Protein AF-A0A1E4TXZ5-F1 (afdb_monomer_lite)

Organism: NCBI:txid669874

Secondary structure (DSSP, 8-state):
-HHHHHHHHHHHHHHHHHHHHHHHHHHHHT---S--HHHHHHHHHHHHHHHHHHHHHHHHHHHHHHHHHHHHHHH-------TTS---TTHHHHHHHHHHHHHHHHHHHHHHHHHHH-S--------------

Structure (mmCIF, N/CA/C/O backbone):
data_AF-A0A1E4TXZ5-F1
#
_entry.id   AF-A0A1E4TXZ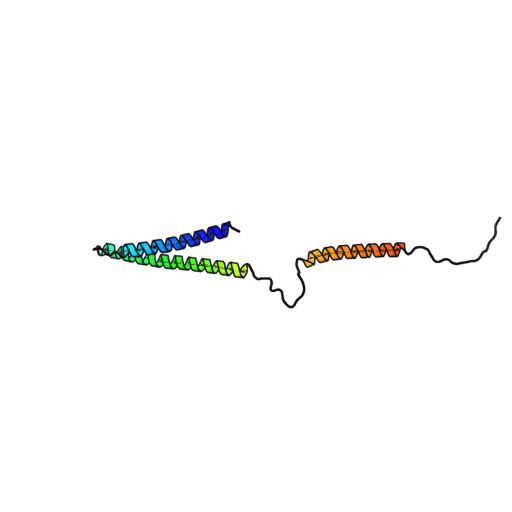5-F1
#
loop_
_atom_site.group_PDB
_atom_site.id
_atom_site.type_symbol
_atom_site.label_atom_id
_atom_site.label_alt_id
_atom_site.label_comp_id
_atom_site.label_asym_id
_atom_site.label_entity_id
_atom_site.label_seq_id
_atom_site.pdbx_PDB_ins_code
_atom_site.Cartn_x
_atom_site.Cartn_y
_atom_site.Cartn_z
_atom_site.occupancy
_atom_site.B_iso_or_equiv
_atom_site.auth_seq_id
_atom_site.auth_comp_id
_atom_site.auth_asym_id
_atom_site.auth_atom_id
_atom_site.pdbx_PDB_model_num
ATOM 1 N N . MET A 1 1 ? 16.393 8.693 -18.473 1.00 51.97 1 MET A N 1
ATOM 2 C CA . MET A 1 1 ? 15.732 7.519 -17.850 1.00 51.97 1 MET A CA 1
ATOM 3 C C . MET A 1 1 ? 15.647 7.569 -16.317 1.00 51.97 1 MET A C 1
ATOM 5 O O . MET A 1 1 ? 14.643 7.118 -15.786 1.00 51.97 1 MET A O 1
ATOM 9 N N . GLN A 1 2 ? 16.611 8.150 -15.585 1.00 63.28 2 GLN A N 1
ATOM 10 C CA . GLN A 1 2 ? 16.642 8.091 -14.106 1.00 63.28 2 GLN A CA 1
ATOM 11 C C . GLN A 1 2 ? 15.454 8.744 -13.374 1.00 63.28 2 GLN A C 1
ATOM 13 O O . GLN A 1 2 ? 14.980 8.190 -12.388 1.00 63.28 2 GLN A O 1
ATOM 18 N N . LYS A 1 3 ? 14.925 9.882 -13.852 1.00 73.88 3 LYS A N 1
ATOM 19 C CA . LYS A 1 3 ? 13.850 10.609 -13.142 1.00 73.88 3 LYS A CA 1
ATOM 20 C C . LYS A 1 3 ? 12.579 9.769 -12.947 1.00 73.88 3 LYS A C 1
ATOM 22 O O . LYS A 1 3 ? 11.997 9.808 -11.874 1.00 73.88 3 LYS A O 1
ATOM 27 N N . ARG A 1 4 ? 12.188 8.970 -13.950 1.00 76.62 4 ARG A N 1
ATOM 28 C CA . ARG A 1 4 ? 10.998 8.101 -13.874 1.00 76.62 4 ARG A CA 1
ATOM 29 C C . ARG A 1 4 ? 11.174 6.970 -12.860 1.00 76.62 4 ARG A C 1
ATOM 31 O O . ARG A 1 4 ? 10.259 6.714 -12.089 1.00 76.62 4 ARG A O 1
ATOM 38 N N . SER A 1 5 ? 12.356 6.352 -12.831 1.00 81.62 5 SER A N 1
ATOM 39 C CA . SER A 1 5 ? 12.687 5.306 -11.855 1.00 81.62 5 SER A CA 1
ATOM 40 C C . SER A 1 5 ? 12.670 5.852 -10.423 1.00 81.62 5 SER A C 1
ATOM 42 O O . SER A 1 5 ? 12.012 5.287 -9.557 1.00 81.62 5 SER A O 1
ATOM 44 N N . ILE A 1 6 ? 13.273 7.022 -10.186 1.00 85.31 6 ILE A N 1
ATOM 45 C CA . ILE A 1 6 ? 13.288 7.658 -8.858 1.00 85.31 6 ILE A CA 1
ATOM 46 C C . ILE A 1 6 ? 11.869 8.008 -8.387 1.00 85.31 6 ILE A C 1
ATOM 48 O O . ILE A 1 6 ? 11.534 7.785 -7.227 1.00 85.31 6 ILE A O 1
ATOM 52 N N . THR A 1 7 ? 11.018 8.541 -9.270 1.00 86.38 7 THR A N 1
ATOM 53 C CA . THR A 1 7 ? 9.614 8.827 -8.934 1.00 86.38 7 THR A CA 1
ATOM 54 C C . THR A 1 7 ? 8.834 7.552 -8.614 1.00 86.38 7 THR A C 1
ATOM 56 O O . THR A 1 7 ? 8.035 7.558 -7.682 1.00 86.38 7 THR A O 1
ATOM 59 N N . LEU A 1 8 ? 9.079 6.460 -9.346 1.00 87.50 8 LEU A N 1
ATOM 60 C CA . LEU A 1 8 ? 8.434 5.174 -9.091 1.00 87.50 8 LEU A CA 1
ATOM 61 C C . LEU A 1 8 ? 8.840 4.594 -7.733 1.00 87.50 8 LEU A C 1
ATOM 63 O O . LEU A 1 8 ? 7.969 4.208 -6.962 1.00 87.50 8 LEU A O 1
ATOM 67 N N . MET A 1 9 ? 10.139 4.598 -7.424 1.00 89.38 9 MET A N 1
ATOM 68 C CA . MET A 1 9 ? 10.659 4.126 -6.136 1.00 89.38 9 MET A CA 1
ATOM 69 C C . MET A 1 9 ? 10.063 4.927 -4.978 1.00 89.38 9 MET A C 1
ATOM 71 O O . MET A 1 9 ? 9.481 4.344 -4.073 1.00 89.38 9 MET A O 1
ATOM 75 N N . LYS A 1 10 ? 10.055 6.265 -5.074 1.00 91.19 10 LYS A N 1
ATOM 76 C CA . LYS A 1 10 ? 9.402 7.124 -4.070 1.00 91.19 10 LYS A CA 1
ATOM 77 C C . LYS A 1 10 ? 7.927 6.783 -3.868 1.00 91.19 10 LYS A C 1
ATOM 79 O O . LYS A 1 10 ? 7.433 6.856 -2.746 1.00 91.19 10 LYS A O 1
ATOM 84 N N . LYS A 1 11 ? 7.213 6.440 -4.944 1.00 89.38 11 LYS A N 1
ATOM 85 C CA . LYS A 1 11 ? 5.798 6.068 -4.875 1.00 89.38 11 LYS A CA 1
ATOM 86 C C . LYS A 1 11 ? 5.601 4.733 -4.153 1.00 89.38 11 LYS A C 1
ATOM 88 O O . LYS A 1 11 ? 4.721 4.631 -3.308 1.00 89.38 11 LYS A O 1
ATOM 93 N N . ILE A 1 12 ? 6.449 3.746 -4.441 1.00 92.69 12 ILE A N 1
ATOM 94 C CA . ILE A 1 12 ? 6.459 2.455 -3.741 1.00 92.69 12 ILE A CA 1
ATOM 95 C C . ILE A 1 12 ? 6.744 2.663 -2.251 1.00 92.69 12 ILE A C 1
ATOM 97 O O . ILE A 1 12 ? 5.971 2.197 -1.418 1.00 92.69 12 ILE A O 1
ATOM 101 N N . ASP A 1 13 ? 7.790 3.421 -1.921 1.00 93.75 13 ASP A N 1
ATOM 102 C CA . ASP A 1 13 ? 8.180 3.692 -0.534 1.00 93.75 13 ASP A CA 1
ATOM 103 C C . ASP A 1 13 ? 7.065 4.414 0.232 1.00 93.75 13 ASP A C 1
ATOM 105 O O . ASP A 1 13 ? 6.752 4.055 1.366 1.00 93.75 13 ASP A O 1
ATOM 109 N N . THR A 1 14 ? 6.415 5.392 -0.407 1.00 93.69 14 THR A N 1
ATOM 110 C CA . THR A 1 14 ? 5.276 6.113 0.181 1.00 93.69 14 THR A CA 1
ATOM 111 C C . THR A 1 14 ? 4.112 5.165 0.455 1.00 93.69 14 THR A C 1
ATOM 113 O O . THR A 1 14 ? 3.564 5.182 1.554 1.00 93.69 14 THR A O 1
ATOM 116 N N . ASN A 1 15 ? 3.764 4.295 -0.497 1.00 91.69 15 ASN A N 1
ATOM 117 C CA . ASN A 1 15 ? 2.665 3.345 -0.328 1.00 91.69 15 ASN A CA 1
ATOM 118 C C . ASN A 1 15 ? 2.952 2.330 0.786 1.00 91.69 15 ASN A C 1
ATOM 120 O O . ASN A 1 15 ? 2.070 2.056 1.597 1.00 91.69 15 ASN A O 1
ATOM 124 N N . ILE A 1 16 ? 4.182 1.814 0.872 1.00 93.44 16 ILE A N 1
ATOM 125 C CA . ILE A 1 16 ? 4.597 0.900 1.946 1.00 93.44 16 ILE A CA 1
ATOM 126 C C . ILE A 1 16 ? 4.552 1.610 3.304 1.00 93.44 16 ILE A C 1
ATOM 128 O O . ILE A 1 16 ? 3.997 1.068 4.260 1.00 93.44 16 ILE A O 1
ATOM 132 N N . ALA A 1 17 ? 5.083 2.833 3.389 1.00 94.56 17 ALA A N 1
ATOM 133 C CA . ALA A 1 17 ? 5.043 3.627 4.612 1.00 94.56 17 ALA A CA 1
ATOM 134 C C . ALA A 1 17 ? 3.599 3.902 5.062 1.00 94.56 17 ALA A C 1
ATOM 136 O O . ALA A 1 17 ? 3.281 3.744 6.239 1.00 94.56 17 ALA A O 1
ATOM 137 N N . SER A 1 18 ? 2.703 4.239 4.128 1.00 93.19 18 SER A N 1
ATOM 138 C CA . SER A 1 18 ? 1.281 4.431 4.420 1.00 93.19 18 SER A CA 1
ATOM 139 C C . SER A 1 18 ? 0.597 3.144 4.887 1.00 93.19 18 SER A C 1
ATOM 141 O O . SER A 1 18 ? -0.178 3.197 5.836 1.00 93.19 18 SER A O 1
ATOM 143 N N . ILE A 1 19 ? 0.901 1.981 4.297 1.00 94.56 19 ILE A N 1
ATOM 144 C CA . ILE A 1 19 ? 0.366 0.690 4.770 1.00 94.56 19 ILE A CA 1
ATOM 145 C C . ILE A 1 19 ? 0.798 0.423 6.217 1.00 94.56 19 ILE A C 1
ATOM 147 O O . ILE A 1 19 ? -0.040 0.094 7.057 1.00 94.56 19 ILE A O 1
ATOM 151 N N . LEU A 1 20 ? 2.087 0.602 6.524 1.00 95.00 20 LEU A N 1
ATOM 152 C CA . LEU A 1 20 ? 2.622 0.402 7.874 1.00 95.00 20 LEU A CA 1
ATOM 153 C C . LEU A 1 20 ? 1.984 1.356 8.887 1.00 95.00 20 LEU A C 1
ATOM 155 O O . LEU A 1 20 ? 1.597 0.926 9.972 1.00 95.00 20 LEU A O 1
ATOM 159 N N . GLN A 1 21 ? 1.825 2.629 8.523 1.00 95.06 21 GLN A N 1
ATOM 160 C CA . GLN A 1 21 ? 1.190 3.626 9.379 1.00 95.06 21 GLN A CA 1
ATOM 161 C C . GLN A 1 21 ? -0.271 3.269 9.682 1.00 95.06 21 GLN A C 1
ATOM 163 O O . GLN A 1 21 ? -0.686 3.317 10.838 1.00 95.06 21 GLN A O 1
ATOM 168 N N . GLN A 1 22 ? -1.040 2.859 8.671 1.00 92.81 22 GLN A N 1
ATOM 169 C CA . GLN A 1 22 ? -2.442 2.479 8.861 1.00 92.81 22 GLN A CA 1
ATOM 170 C C . GLN A 1 22 ? -2.582 1.208 9.701 1.00 92.81 22 GLN A C 1
ATOM 172 O O . GLN A 1 22 ? -3.478 1.123 10.541 1.00 92.81 22 GLN A O 1
ATOM 177 N N . PHE A 1 23 ? -1.677 0.243 9.525 1.00 93.50 23 PHE A N 1
ATOM 178 C CA . PHE A 1 23 ? -1.637 -0.953 10.361 1.00 93.50 23 PHE A CA 1
ATOM 179 C C . PHE A 1 23 ? -1.324 -0.608 11.823 1.00 93.50 23 PHE A C 1
ATOM 181 O O . PHE A 1 23 ? -2.030 -1.056 12.725 1.00 93.50 23 PHE A O 1
ATOM 188 N N . GLN A 1 24 ? -0.333 0.253 12.057 1.00 93.56 24 GLN A N 1
ATOM 189 C CA . GLN A 1 24 ? -0.003 0.748 13.391 1.00 93.56 24 GLN A CA 1
ATOM 190 C C . GLN A 1 24 ? -1.203 1.453 14.044 1.00 93.56 24 GLN A C 1
ATOM 192 O O . GLN A 1 24 ? -1.531 1.169 15.193 1.00 93.56 24 GLN A O 1
ATOM 197 N N . SER A 1 25 ? -1.927 2.295 13.298 1.00 91.56 25 SER A N 1
ATOM 198 C CA . SER A 1 25 ? -3.150 2.937 13.795 1.00 91.56 25 SER A CA 1
ATOM 199 C C . SER A 1 25 ? -4.244 1.934 14.178 1.00 91.56 25 SER A C 1
ATOM 201 O O . SER A 1 25 ? -4.966 2.165 15.144 1.00 91.56 25 SER A O 1
ATOM 203 N N . ILE A 1 26 ? -4.383 0.810 13.466 1.00 91.38 26 ILE A N 1
ATOM 204 C CA . ILE A 1 26 ? -5.325 -0.257 13.848 1.00 91.38 26 ILE A CA 1
ATOM 205 C C . ILE A 1 26 ? -4.898 -0.906 15.170 1.00 91.38 26 IL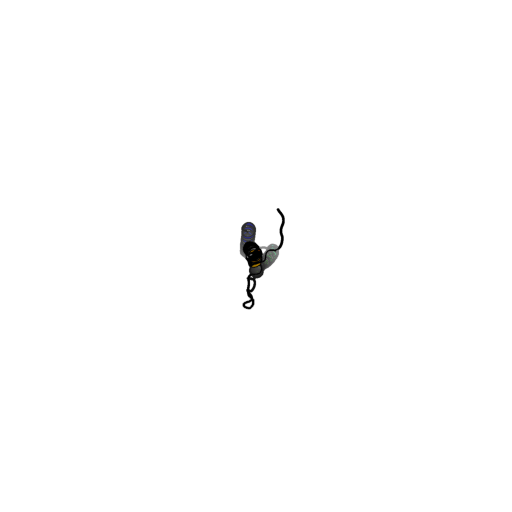E A C 1
ATOM 207 O O . ILE A 1 26 ? -5.738 -1.108 16.046 1.00 91.38 26 ILE A O 1
ATOM 211 N N . VAL A 1 27 ? -3.606 -1.200 15.338 1.00 90.75 27 VAL A N 1
ATOM 212 C CA . VAL A 1 27 ? -3.068 -1.790 16.576 1.00 90.75 27 VAL A CA 1
ATOM 213 C C . VAL A 1 27 ? -3.281 -0.855 17.770 1.00 90.75 27 VAL A C 1
ATOM 215 O O . VAL A 1 27 ? -3.716 -1.305 18.828 1.00 90.75 27 VAL A O 1
ATOM 218 N N . GLU A 1 28 ? -3.053 0.447 17.593 1.00 89.25 28 GLU A N 1
ATOM 219 C CA . GLU A 1 28 ? -3.290 1.464 18.627 1.00 89.25 28 GLU A CA 1
ATOM 220 C C . GLU A 1 28 ? -4.768 1.569 19.019 1.00 89.25 28 GLU A C 1
ATOM 222 O O . GLU A 1 28 ? -5.097 1.641 20.203 1.00 89.25 28 GLU A O 1
ATOM 227 N N . LEU A 1 29 ? -5.676 1.529 18.038 1.00 86.00 29 LEU A N 1
ATOM 228 C CA . LEU A 1 29 ? -7.120 1.558 18.284 1.00 86.00 29 LEU A CA 1
ATOM 229 C C . LEU A 1 29 ? -7.631 0.262 18.931 1.00 86.00 29 LEU A C 1
ATOM 231 O O . LEU A 1 29 ? -8.590 0.301 19.698 1.00 86.00 29 LEU A O 1
ATOM 235 N N . SER A 1 30 ? -6.968 -0.867 18.673 1.00 82.31 30 SER A N 1
ATOM 236 C CA . SER A 1 30 ? -7.306 -2.169 19.255 1.00 82.31 30 SER A CA 1
ATOM 237 C C . SER A 1 30 ? -6.954 -2.293 20.742 1.00 82.31 30 SER A C 1
ATOM 239 O O . SER A 1 30 ? -7.403 -3.242 21.389 1.00 82.31 30 SER A O 1
ATOM 241 N N . ALA A 1 31 ? -6.166 -1.374 21.311 1.00 80.31 31 ALA A N 1
ATOM 242 C CA . ALA A 1 31 ? -5.909 -1.331 22.746 1.00 80.31 31 ALA A CA 1
ATOM 243 C C . ALA A 1 31 ? -7.165 -0.823 23.484 1.00 80.31 31 ALA A C 1
ATOM 245 O O . ALA A 1 31 ? -7.360 0.376 23.713 1.00 80.31 31 ALA A O 1
ATOM 246 N N . VAL A 1 32 ? -8.066 -1.750 23.817 1.00 67.94 32 VAL A N 1
ATOM 247 C CA . VAL A 1 32 ? -9.327 -1.463 24.509 1.00 67.94 32 VAL A CA 1
ATOM 248 C C . VAL A 1 32 ? -9.071 -1.373 26.012 1.00 67.94 32 VAL A C 1
ATOM 250 O O . VAL A 1 32 ? -8.983 -2.386 26.701 1.00 67.94 32 VAL A O 1
ATOM 253 N N . LEU A 1 33 ? -8.971 -0.146 26.525 1.00 61.25 33 LEU A N 1
ATOM 254 C CA . LEU A 1 33 ? -9.020 0.138 27.957 1.00 61.25 33 LEU A CA 1
ATOM 255 C C . LEU A 1 33 ? -10.272 0.970 28.252 1.00 61.25 33 LEU A C 1
ATOM 257 O O . LEU A 1 33 ? -10.322 2.144 27.901 1.00 61.25 33 LEU A O 1
ATOM 261 N N . ASP A 1 34 ? -11.277 0.317 28.836 1.00 69.50 34 ASP A N 1
ATOM 262 C CA . ASP A 1 34 ? -12.468 0.897 29.480 1.00 69.50 34 ASP A CA 1
ATOM 263 C C . ASP A 1 34 ? -13.073 2.135 28.776 1.00 69.50 34 ASP A C 1
ATOM 265 O O . ASP A 1 34 ? -13.162 3.237 29.322 1.00 69.50 34 ASP A O 1
ATOM 269 N N . LYS A 1 35 ? -13.450 1.966 27.501 1.00 75.56 35 LYS A N 1
ATOM 270 C CA . LYS A 1 35 ? -13.993 3.042 26.654 1.00 75.56 35 LYS A CA 1
ATOM 271 C C . LYS A 1 35 ? -15.522 3.016 26.623 1.00 75.56 35 LYS A C 1
ATOM 273 O O . LYS A 1 35 ? -16.147 1.959 26.653 1.00 75.56 35 LYS A O 1
ATOM 278 N N . SER A 1 36 ? -16.135 4.194 26.495 1.00 86.25 36 SER A N 1
ATOM 279 C CA . SER A 1 36 ? -17.588 4.317 26.324 1.00 86.25 36 SER A CA 1
ATOM 280 C C . SER A 1 36 ? -18.053 3.719 24.985 1.00 86.25 36 SER A C 1
ATOM 282 O O . SER A 1 36 ? -17.319 3.725 23.994 1.00 86.25 36 SER A O 1
ATOM 284 N N . GLN A 1 37 ? -19.301 3.241 24.933 1.00 84.88 37 GLN A N 1
ATOM 285 C CA . GLN A 1 37 ? -19.894 2.618 23.736 1.00 84.88 37 GLN A CA 1
ATOM 286 C C . GLN A 1 37 ? -19.849 3.526 22.493 1.00 84.88 37 GLN A C 1
ATOM 288 O O . GLN A 1 37 ? -19.591 3.056 21.388 1.00 84.88 37 GLN A O 1
ATOM 293 N N . GLY A 1 38 ? -20.041 4.839 22.670 1.00 85.88 38 GLY A N 1
ATOM 294 C CA . GLY A 1 38 ? -19.948 5.804 21.571 1.00 85.88 38 GLY A CA 1
ATOM 295 C C . GLY A 1 38 ? -18.531 5.918 21.001 1.00 85.88 38 GLY A C 1
ATOM 296 O O . GLY A 1 38 ? -18.358 5.957 19.785 1.00 85.88 38 GLY A O 1
ATOM 297 N N . THR A 1 39 ? -17.511 5.907 21.864 1.00 86.00 39 THR A N 1
ATOM 298 C CA . THR A 1 39 ? -16.107 5.919 21.434 1.00 86.00 39 THR A CA 1
ATOM 299 C C . THR A 1 39 ? -15.744 4.621 20.717 1.00 86.00 39 THR A C 1
ATOM 301 O O . THR A 1 39 ? -15.143 4.677 19.649 1.00 86.00 39 THR A O 1
ATOM 304 N N . LEU A 1 40 ? -16.184 3.467 21.231 1.00 87.62 40 LEU A N 1
ATOM 305 C CA . LEU A 1 40 ? -15.969 2.167 20.582 1.00 87.62 40 LEU A CA 1
ATOM 306 C C . LEU A 1 40 ? -16.551 2.119 19.164 1.00 87.62 40 LEU A C 1
ATOM 308 O O . LEU A 1 40 ? -15.881 1.649 18.248 1.00 87.62 40 LEU A O 1
ATOM 312 N N . ALA A 1 41 ? -17.758 2.651 18.953 1.00 88.19 41 ALA A N 1
ATOM 313 C CA . ALA A 1 41 ? -18.372 2.695 17.625 1.00 88.19 41 ALA A CA 1
ATOM 314 C C . ALA A 1 41 ? -17.550 3.529 16.622 1.00 88.19 41 ALA A C 1
ATOM 316 O O . ALA A 1 41 ? -17.366 3.126 15.472 1.00 88.19 41 ALA A O 1
ATOM 317 N N . VAL A 1 42 ? -17.009 4.673 17.058 1.00 90.19 42 VAL A N 1
ATOM 318 C CA . VAL A 1 42 ? -16.150 5.525 16.217 1.00 90.19 42 VAL A CA 1
ATOM 319 C C . VAL A 1 42 ? -14.815 4.844 15.913 1.00 90.19 42 VAL A C 1
ATOM 321 O O . VAL A 1 42 ? -14.310 4.944 14.795 1.00 90.19 42 VAL A O 1
ATOM 324 N N . GLU A 1 43 ? -14.229 4.154 16.887 1.00 88.81 43 GLU A N 1
ATOM 325 C CA . GLU A 1 43 ? -12.976 3.419 16.698 1.00 88.81 43 GLU A CA 1
ATOM 326 C C . GLU A 1 43 ? -13.151 2.223 15.759 1.00 88.81 43 GLU A C 1
ATOM 328 O O . GLU A 1 43 ? -12.314 2.023 14.882 1.00 88.81 43 GLU A O 1
ATOM 333 N N . MET A 1 44 ? -14.270 1.501 15.859 1.00 89.31 44 MET A N 1
ATOM 334 C CA . MET A 1 44 ? -14.624 0.415 14.941 1.00 89.31 44 MET A CA 1
ATOM 335 C C . MET A 1 44 ? -14.692 0.912 13.489 1.00 89.31 44 MET A C 1
ATOM 337 O O . MET A 1 44 ? -14.071 0.326 12.603 1.00 89.31 44 MET A O 1
ATOM 341 N N . LEU A 1 45 ? -15.367 2.045 13.256 1.00 92.00 45 LEU A N 1
ATOM 342 C CA . LEU A 1 45 ? -15.447 2.664 11.929 1.00 92.00 45 LEU A CA 1
ATOM 343 C C . LEU A 1 45 ? -14.064 3.085 11.408 1.00 92.00 45 LEU A C 1
ATOM 345 O O . LEU A 1 45 ? -13.763 2.942 10.221 1.00 92.00 45 LEU A O 1
ATOM 349 N N . LYS A 1 46 ? -13.198 3.602 12.287 1.00 91.94 46 LYS A N 1
ATOM 350 C CA . LYS A 1 46 ? -11.819 3.957 11.923 1.00 91.94 46 LYS A CA 1
ATOM 351 C C . LYS A 1 46 ? -10.994 2.730 11.549 1.00 91.94 46 LYS A C 1
ATOM 353 O O . LYS A 1 46 ? -10.251 2.796 10.575 1.00 91.94 46 LYS A O 1
ATOM 358 N N . ILE A 1 47 ? -11.130 1.625 12.280 1.00 93.19 47 ILE A N 1
ATOM 359 C CA . ILE A 1 47 ? -10.446 0.365 11.967 1.00 93.19 47 ILE A CA 1
ATOM 360 C C . ILE A 1 47 ? -10.887 -0.148 10.593 1.00 93.19 47 ILE A C 1
ATOM 362 O O . ILE A 1 47 ? -10.035 -0.483 9.773 1.00 93.19 47 ILE A O 1
ATOM 366 N N . GLU A 1 48 ? -12.190 -0.139 10.306 1.00 93.19 48 GLU A N 1
ATOM 367 C CA . GLU A 1 48 ? -12.725 -0.558 9.007 1.00 93.19 48 GLU A CA 1
ATOM 368 C C . GLU A 1 48 ? -12.207 0.325 7.859 1.00 93.19 48 GLU A C 1
ATOM 370 O O . GLU A 1 48 ? -11.719 -0.176 6.843 1.00 93.19 48 GLU A O 1
ATOM 375 N N . SER A 1 49 ? -12.228 1.647 8.044 1.00 94.94 49 SER A N 1
ATOM 376 C CA . SER A 1 49 ? -11.697 2.605 7.066 1.00 94.94 49 SER A CA 1
ATOM 377 C C . SER A 1 49 ? -10.193 2.419 6.821 1.00 94.94 49 SER A C 1
ATOM 379 O O . SER A 1 49 ? -9.731 2.394 5.673 1.00 94.94 49 SER A O 1
ATOM 381 N N . ASN A 1 50 ? -9.413 2.223 7.889 1.00 93.25 50 ASN A N 1
ATOM 382 C CA . ASN A 1 50 ? -7.979 1.963 7.794 1.00 93.25 50 ASN A CA 1
ATOM 383 C C . ASN A 1 50 ? -7.700 0.637 7.072 1.00 93.25 50 ASN A C 1
ATOM 385 O O . ASN A 1 50 ? -6.827 0.596 6.205 1.00 93.25 50 ASN A O 1
ATOM 389 N N . ALA A 1 51 ? -8.473 -0.416 7.354 1.00 93.00 51 ALA A N 1
ATOM 390 C CA . ALA A 1 51 ? -8.357 -1.705 6.675 1.00 93.00 51 ALA A CA 1
ATOM 391 C C . ALA A 1 51 ? -8.671 -1.593 5.172 1.00 93.00 51 ALA A C 1
ATOM 393 O O . ALA A 1 51 ? -7.897 -2.075 4.343 1.00 93.00 51 ALA A O 1
ATOM 394 N N . SER A 1 52 ? -9.741 -0.882 4.803 1.00 95.06 52 SER A N 1
ATOM 395 C CA . SER A 1 52 ? -10.082 -0.600 3.400 1.00 95.06 52 SER A CA 1
ATOM 396 C C . SER A 1 52 ? -8.973 0.184 2.684 1.00 95.06 52 SER A C 1
ATOM 398 O O . SER A 1 52 ? -8.589 -0.127 1.554 1.00 95.06 52 SER A O 1
ATOM 400 N N . THR A 1 53 ? -8.370 1.154 3.376 1.00 94.38 53 THR A N 1
ATOM 401 C CA . THR A 1 53 ? -7.239 1.930 2.848 1.00 94.38 53 THR A CA 1
ATOM 402 C C . THR A 1 53 ? -6.013 1.050 2.583 1.00 94.38 53 THR A C 1
ATOM 404 O O . THR A 1 53 ? -5.368 1.207 1.547 1.00 94.38 53 THR A O 1
ATOM 407 N N . ILE A 1 54 ? -5.705 0.094 3.468 1.00 94.81 54 ILE A N 1
ATOM 408 C CA . ILE A 1 54 ? -4.597 -0.860 3.278 1.00 94.81 54 ILE A CA 1
ATOM 409 C C . ILE A 1 54 ? -4.815 -1.716 2.024 1.00 94.81 54 ILE A C 1
ATOM 411 O O . ILE A 1 54 ? -3.883 -1.889 1.232 1.00 94.81 54 ILE A O 1
ATOM 415 N N . VAL A 1 55 ? -6.037 -2.218 1.811 1.00 95.62 55 VAL A N 1
ATOM 416 C CA . VAL A 1 55 ? -6.381 -2.991 0.604 1.00 95.62 55 VAL A CA 1
ATOM 417 C C . VAL A 1 55 ? -6.152 -2.143 -0.645 1.00 95.62 55 VAL A C 1
ATOM 419 O O . VAL A 1 55 ? -5.433 -2.565 -1.549 1.00 95.62 55 VAL A O 1
ATOM 422 N N . ARG A 1 56 ? -6.650 -0.904 -0.655 1.00 95.00 56 ARG A N 1
ATOM 423 C CA . ARG A 1 56 ? -6.483 0.018 -1.786 1.00 95.00 56 ARG A CA 1
ATOM 424 C C . ARG A 1 56 ? -5.015 0.335 -2.098 1.00 95.00 56 ARG A C 1
ATOM 426 O O . ARG A 1 56 ? -4.624 0.358 -3.263 1.00 95.00 56 ARG A O 1
ATOM 433 N N . LEU A 1 57 ? -4.187 0.571 -1.079 1.00 94.56 57 LEU A N 1
ATOM 434 C CA . LEU A 1 57 ? -2.746 0.803 -1.263 1.00 94.56 57 LEU A CA 1
ATOM 435 C C . LEU A 1 57 ? -2.034 -0.444 -1.813 1.00 94.56 57 LEU A C 1
ATOM 437 O O . LEU A 1 57 ? -1.114 -0.330 -2.626 1.00 94.56 57 LEU A O 1
ATOM 441 N N . SER A 1 58 ? -2.486 -1.635 -1.413 1.00 93.81 58 SER A N 1
ATOM 442 C CA . SER A 1 58 ? -1.970 -2.909 -1.925 1.00 93.81 58 SER A CA 1
ATOM 443 C C . SER A 1 58 ? -2.345 -3.123 -3.396 1.00 93.81 58 SER A C 1
ATOM 445 O O . SER A 1 58 ? -1.507 -3.544 -4.194 1.00 93.81 58 SER A O 1
ATOM 447 N N . GLU A 1 59 ? -3.571 -2.771 -3.792 1.00 94.31 59 GLU A N 1
ATOM 448 C CA . GLU A 1 59 ? -4.006 -2.775 -5.195 1.00 94.31 59 GLU A CA 1
ATOM 449 C C . GLU A 1 59 ? -3.198 -1.791 -6.048 1.00 94.31 59 GLU A C 1
ATOM 451 O O . GLU A 1 59 ? -2.830 -2.097 -7.185 1.00 94.31 59 GLU A O 1
ATOM 456 N N . GLU A 1 60 ? -2.864 -0.619 -5.504 1.00 93.44 60 GLU A N 1
ATOM 457 C CA . GLU A 1 60 ? -2.003 0.337 -6.194 1.00 93.44 60 GLU A CA 1
ATOM 458 C C . GLU A 1 60 ? -0.588 -0.221 -6.405 1.00 93.44 60 GLU A C 1
ATOM 460 O O . GLU A 1 60 ? -0.022 -0.071 -7.493 1.00 93.44 60 GLU A O 1
ATOM 465 N N . LEU A 1 61 ? -0.031 -0.920 -5.411 1.00 92.25 61 LEU A N 1
ATOM 466 C CA . LEU A 1 61 ? 1.261 -1.592 -5.550 1.00 92.25 61 LEU A CA 1
ATOM 467 C C . LEU A 1 61 ? 1.204 -2.687 -6.626 1.00 92.25 61 LEU A C 1
ATOM 469 O O . LEU A 1 61 ? 2.091 -2.769 -7.479 1.00 92.25 61 LEU A O 1
ATOM 473 N N . LEU A 1 62 ? 0.126 -3.475 -6.656 1.00 92.88 62 LEU A N 1
ATOM 474 C CA . LEU A 1 62 ? -0.095 -4.474 -7.701 1.00 92.88 62 LEU A CA 1
ATOM 475 C C . LEU A 1 62 ? -0.176 -3.821 -9.089 1.00 92.88 62 LEU A C 1
ATOM 477 O O . LEU A 1 62 ? 0.486 -4.280 -10.022 1.00 92.88 62 LEU A O 1
ATOM 481 N N . SER A 1 63 ? -0.903 -2.710 -9.218 1.00 91.44 63 SER A N 1
ATOM 482 C CA . SER A 1 63 ? -0.985 -1.928 -10.455 1.00 91.44 63 SER A CA 1
ATOM 483 C C . SER A 1 63 ? 0.390 -1.426 -10.912 1.00 91.44 63 SER A C 1
ATOM 485 O O . SER A 1 63 ? 0.729 -1.528 -12.092 1.00 91.44 63 SER A O 1
ATOM 487 N N . ILE A 1 64 ? 1.237 -0.957 -9.990 1.00 90.62 64 ILE A N 1
ATOM 488 C CA . ILE A 1 64 ? 2.621 -0.563 -10.295 1.00 90.62 64 ILE A CA 1
ATOM 489 C C . ILE A 1 64 ? 3.421 -1.748 -10.855 1.00 90.62 64 ILE A C 1
ATOM 491 O O . ILE A 1 64 ? 4.075 -1.609 -11.890 1.00 90.62 64 ILE A O 1
ATOM 495 N N . THR A 1 65 ? 3.348 -2.924 -10.223 1.00 90.19 65 THR A N 1
ATOM 496 C CA . THR A 1 65 ? 4.073 -4.108 -10.719 1.00 90.19 65 THR A CA 1
ATOM 497 C C . THR A 1 65 ? 3.568 -4.570 -12.084 1.00 90.19 65 THR A C 1
ATOM 499 O O . THR A 1 65 ? 4.371 -4.973 -12.925 1.00 90.19 65 THR A O 1
ATOM 502 N N . ARG A 1 66 ? 2.257 -4.467 -12.340 1.00 90.44 66 ARG A N 1
ATOM 503 C CA . ARG A 1 66 ? 1.665 -4.749 -13.650 1.00 90.44 66 ARG A CA 1
ATOM 504 C C . ARG A 1 66 ? 2.220 -3.804 -14.713 1.00 90.44 66 ARG A C 1
ATOM 506 O O . ARG A 1 66 ? 2.731 -4.285 -15.716 1.00 90.44 66 ARG A O 1
ATOM 513 N N . ASN A 1 67 ? 2.200 -2.495 -14.459 1.00 86.94 67 ASN A N 1
ATOM 514 C CA . ASN A 1 67 ? 2.759 -1.495 -15.374 1.00 86.94 67 ASN A CA 1
ATOM 515 C C . ASN A 1 67 ? 4.254 -1.732 -15.643 1.00 86.94 67 ASN A C 1
ATOM 517 O O . ASN A 1 67 ? 4.721 -1.535 -16.762 1.00 86.94 67 ASN A O 1
ATOM 521 N N . LEU A 1 68 ? 5.016 -2.179 -14.637 1.00 86.19 68 LEU A N 1
ATOM 522 C CA . LEU A 1 68 ? 6.431 -2.503 -14.810 1.00 86.19 68 LEU A CA 1
ATOM 523 C C . LEU A 1 68 ? 6.626 -3.731 -15.710 1.00 86.19 68 LEU A C 1
ATOM 525 O O . LEU A 1 68 ? 7.462 -3.691 -16.608 1.00 86.19 68 LEU A O 1
ATOM 529 N N . LYS A 1 69 ? 5.835 -4.794 -15.508 1.00 87.25 69 LYS A N 1
ATOM 530 C CA . LYS A 1 69 ? 5.848 -5.989 -16.367 1.00 87.25 69 LYS A CA 1
ATOM 531 C C . LYS A 1 69 ? 5.436 -5.656 -17.797 1.00 87.25 69 LYS A C 1
ATOM 533 O O . LYS A 1 69 ? 6.117 -6.070 -18.725 1.00 87.25 69 LYS A O 1
ATOM 538 N N . GLU A 1 70 ? 4.371 -4.877 -17.970 1.00 84.50 70 GLU A N 1
ATOM 539 C CA . GLU A 1 70 ? 3.929 -4.397 -19.280 1.00 84.50 70 GLU A CA 1
ATOM 540 C C . GLU A 1 70 ? 5.036 -3.580 -19.950 1.00 84.50 70 GLU A C 1
ATOM 542 O O . GLU A 1 70 ? 5.422 -3.892 -21.070 1.00 84.50 70 GLU A O 1
ATOM 547 N N . SER A 1 71 ? 5.642 -2.619 -19.247 1.00 82.44 71 SER A N 1
ATOM 548 C CA . SER A 1 71 ? 6.763 -1.836 -19.779 1.00 82.44 71 SER A CA 1
ATOM 549 C C . SER A 1 71 ? 7.983 -2.689 -20.130 1.00 82.44 71 SER A C 1
ATOM 551 O O . SER A 1 71 ? 8.754 -2.287 -20.999 1.00 82.44 71 SER A O 1
ATOM 553 N N . TRP A 1 72 ? 8.195 -3.818 -19.455 1.00 80.81 72 TRP A N 1
ATOM 554 C CA . TRP A 1 72 ? 9.307 -4.723 -19.735 1.00 80.81 72 TRP A CA 1
ATOM 555 C C . TRP A 1 72 ? 9.029 -5.593 -20.966 1.00 80.81 72 TRP A C 1
ATOM 557 O O . TRP A 1 72 ? 9.878 -5.680 -21.847 1.00 80.81 72 TRP A O 1
ATOM 567 N N . ILE A 1 73 ? 7.813 -6.141 -21.076 1.00 79.44 73 ILE A N 1
ATOM 568 C CA . ILE A 1 73 ? 7.355 -6.936 -22.228 1.00 79.44 73 ILE A CA 1
ATOM 569 C C . ILE A 1 73 ? 7.268 -6.073 -23.497 1.00 79.44 73 ILE A C 1
ATOM 571 O O . ILE A 1 73 ? 7.712 -6.490 -24.559 1.00 79.44 73 ILE A O 1
ATOM 575 N N . LEU A 1 74 ? 6.729 -4.855 -23.393 1.00 70.31 74 LEU A N 1
ATOM 576 C CA . LEU A 1 74 ? 6.613 -3.911 -24.513 1.00 70.31 74 LEU A CA 1
ATOM 577 C C . LEU A 1 74 ? 7.944 -3.218 -24.843 1.00 70.31 74 LEU A C 1
ATOM 579 O O . LEU A 1 74 ? 8.140 -2.763 -25.965 1.00 70.31 74 LEU A O 1
ATOM 583 N N . GLY A 1 75 ? 8.848 -3.104 -23.865 1.00 63.56 75 GLY A N 1
ATOM 584 C CA . GLY A 1 75 ? 10.135 -2.421 -24.017 1.00 63.56 75 GLY A CA 1
ATOM 585 C C . GLY A 1 75 ? 11.226 -3.277 -24.656 1.00 63.56 75 GLY A C 1
ATOM 586 O O . GLY A 1 75 ? 12.195 -2.729 -25.174 1.00 63.56 75 GLY A O 1
ATOM 587 N N . GLN A 1 76 ? 11.074 -4.601 -24.625 1.00 60.72 76 GLN A N 1
ATOM 588 C CA . GLN A 1 76 ? 11.947 -5.548 -25.305 1.00 60.72 76 GLN A CA 1
ATOM 589 C C . GLN A 1 76 ? 11.102 -6.676 -25.890 1.00 60.72 76 GLN A C 1
ATOM 591 O O . GLN A 1 76 ? 11.091 -7.789 -25.376 1.00 60.72 76 GLN A O 1
ATOM 596 N N . LEU A 1 77 ? 10.415 -6.404 -26.997 1.00 50.50 77 LEU A N 1
ATOM 597 C CA . LEU A 1 77 ? 10.350 -7.434 -28.020 1.00 50.50 77 LEU A CA 1
ATOM 598 C C . LEU A 1 77 ? 11.715 -7.329 -28.714 1.00 50.50 77 LEU A C 1
ATOM 600 O O . LEU A 1 77 ? 11.941 -6.327 -29.400 1.00 50.50 77 LEU A O 1
ATOM 604 N N . PRO A 1 78 ? 12.667 -8.271 -28.525 1.00 54.12 78 PRO A N 1
ATOM 605 C CA . PRO A 1 78 ? 13.669 -8.450 -29.564 1.00 54.12 78 PRO A CA 1
ATOM 606 C C . PRO A 1 78 ? 12.833 -8.588 -30.825 1.00 54.12 78 PRO A C 1
ATOM 608 O O . PRO A 1 78 ? 11.896 -9.391 -30.807 1.00 54.12 78 PRO A O 1
ATOM 611 N N . ALA A 1 79 ? 13.093 -7.783 -31.862 1.00 57.19 79 ALA A N 1
ATOM 612 C CA . ALA A 1 79 ? 12.625 -8.157 -33.187 1.00 57.19 79 ALA A CA 1
ATOM 613 C C . ALA A 1 79 ? 12.935 -9.644 -33.264 1.00 57.19 79 ALA A C 1
ATOM 615 O O . ALA A 1 79 ? 14.094 -10.015 -33.044 1.00 57.19 79 ALA A O 1
ATOM 616 N N . VAL A 1 80 ? 11.891 -10.476 -33.335 1.00 51.88 80 VAL A N 1
ATOM 617 C CA . VAL A 1 80 ? 12.083 -11.892 -33.572 1.00 51.88 80 VAL A CA 1
ATOM 618 C C . VAL A 1 80 ? 12.894 -11.842 -34.845 1.00 51.88 80 VAL A C 1
ATOM 620 O O . VAL A 1 80 ? 12.411 -11.388 -35.878 1.00 51.88 80 VAL A O 1
ATOM 623 N N . ALA A 1 81 ? 14.196 -12.088 -34.706 1.00 51.47 81 ALA A N 1
ATOM 624 C CA . ALA A 1 81 ? 14.995 -12.451 -35.831 1.00 51.47 81 ALA A CA 1
ATOM 625 C C . ALA A 1 81 ? 14.281 -13.720 -36.236 1.00 51.47 81 ALA A C 1
ATOM 627 O O . ALA A 1 81 ? 14.364 -14.729 -35.531 1.00 51.47 81 ALA A O 1
ATOM 628 N N . ASP A 1 82 ? 13.448 -13.591 -37.260 1.00 46.28 82 ASP A N 1
ATOM 629 C CA .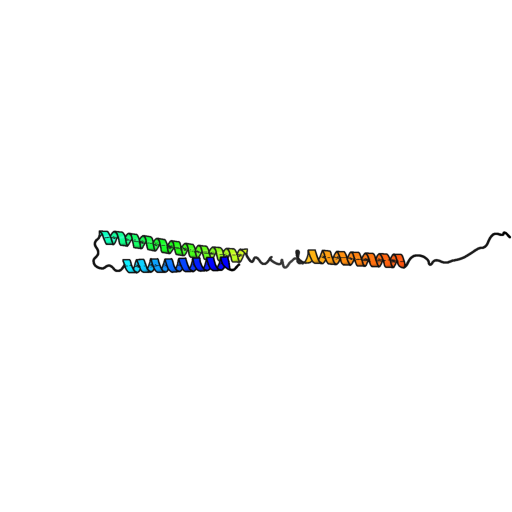 ASP A 1 82 ? 13.038 -14.704 -38.065 1.00 46.28 82 ASP A CA 1
ATOM 630 C C . ASP A 1 82 ? 14.369 -15.356 -38.480 1.00 46.28 82 ASP A C 1
ATOM 632 O O . ASP A 1 82 ? 15.008 -14.999 -39.461 1.00 46.28 82 ASP A O 1
ATOM 636 N N . ALA A 1 83 ? 14.865 -16.275 -37.655 1.00 51.66 83 ALA A N 1
ATOM 637 C CA . ALA A 1 83 ? 15.267 -17.561 -38.167 1.00 51.66 83 ALA A CA 1
ATOM 638 C C . ALA A 1 83 ? 13.939 -18.124 -38.692 1.00 51.66 83 ALA A C 1
ATOM 640 O O . ALA A 1 83 ? 13.162 -18.667 -37.920 1.00 51.66 83 ALA A O 1
ATOM 641 N N . ASP A 1 84 ? 13.476 -17.7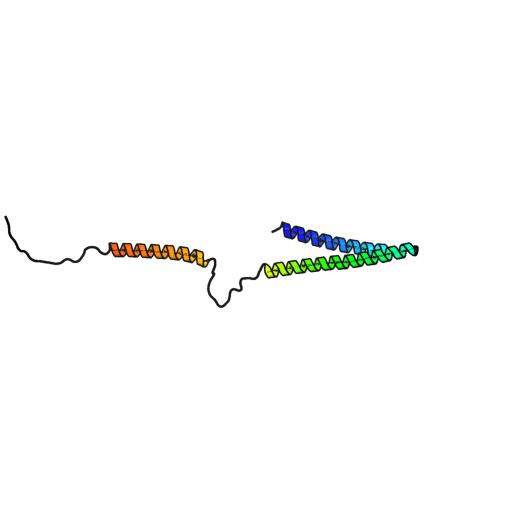28 -39.882 1.00 50.16 84 ASP A N 1
ATOM 642 C CA . ASP A 1 84 ? 14.132 -18.053 -41.143 1.00 50.16 84 ASP A CA 1
ATOM 643 C C . ASP A 1 84 ? 13.996 -16.989 -42.265 1.00 50.16 84 ASP A C 1
ATOM 645 O O . ASP A 1 84 ? 13.406 -17.263 -43.313 1.00 50.16 84 ASP A O 1
ATOM 649 N N . THR A 1 85 ? 14.549 -15.776 -42.133 1.00 46.22 85 THR A N 1
ATOM 650 C CA . THR A 1 85 ? 14.862 -14.945 -43.319 1.00 46.22 85 THR A CA 1
ATOM 651 C C . THR A 1 85 ? 16.020 -13.970 -43.083 1.00 46.22 85 THR A C 1
ATOM 653 O O . THR A 1 85 ? 16.047 -13.191 -42.136 1.00 46.22 85 THR A O 1
ATOM 656 N N . GLU A 1 86 ? 17.002 -14.038 -43.977 1.00 48.28 86 GLU A N 1
ATOM 657 C CA . GLU A 1 86 ? 18.217 -13.226 -44.038 1.00 48.28 86 GLU A CA 1
ATOM 658 C C . GLU A 1 86 ? 17.988 -11.707 -43.862 1.00 48.28 86 GLU A C 1
ATOM 660 O O . GLU A 1 86 ? 17.200 -11.099 -44.580 1.00 48.28 86 GLU A O 1
ATOM 665 N N . GLY A 1 87 ? 18.803 -11.077 -43.004 1.00 43.78 87 GLY A N 1
ATOM 666 C CA . GLY A 1 87 ? 19.375 -9.750 -43.281 1.00 43.78 87 GLY A CA 1
ATOM 667 C C . GLY A 1 87 ? 18.617 -8.497 -42.809 1.00 43.78 87 GLY A C 1
ATOM 668 O O . GLY A 1 87 ? 17.867 -7.887 -43.558 1.00 43.78 87 GLY A O 1
ATOM 669 N N . ASP A 1 88 ? 18.938 -8.032 -41.596 1.00 46.25 88 ASP A N 1
ATOM 670 C CA . ASP A 1 88 ? 19.331 -6.637 -41.299 1.00 46.25 88 ASP A CA 1
ATOM 671 C C . ASP A 1 88 ? 18.717 -5.502 -42.162 1.00 46.25 88 ASP A C 1
ATOM 673 O O . ASP A 1 88 ? 19.411 -4.824 -42.905 1.00 46.25 88 ASP A O 1
ATOM 677 N N . VAL A 1 89 ? 17.423 -5.198 -42.048 1.00 56.62 89 VAL A N 1
ATOM 678 C CA . VAL A 1 89 ? 16.793 -4.222 -42.971 1.00 56.62 89 VAL A CA 1
ATOM 679 C C . VAL A 1 89 ? 17.169 -2.747 -42.708 1.00 56.62 89 VAL A C 1
ATOM 681 O O . VAL A 1 89 ? 16.979 -1.912 -43.587 1.00 56.62 89 VAL A O 1
ATOM 684 N N . ILE A 1 90 ? 17.767 -2.377 -41.566 1.00 50.84 90 ILE A N 1
ATOM 685 C CA . ILE A 1 90 ? 18.044 -0.950 -41.262 1.00 50.84 90 ILE A CA 1
ATOM 686 C C . ILE A 1 90 ? 19.538 -0.585 -41.374 1.00 50.84 90 ILE A C 1
ATOM 688 O O . ILE A 1 90 ? 19.863 0.534 -41.787 1.00 50.84 90 ILE A O 1
ATOM 692 N N . THR A 1 91 ? 20.467 -1.513 -41.120 1.00 48.91 91 THR A N 1
ATOM 693 C CA . THR A 1 91 ? 21.911 -1.258 -41.322 1.00 48.91 91 THR A CA 1
ATOM 694 C C . THR A 1 91 ? 22.353 -1.594 -42.751 1.00 48.91 91 THR A C 1
ATOM 696 O O . THR A 1 91 ? 23.210 -0.904 -43.314 1.00 48.91 91 THR A O 1
ATOM 699 N N . THR A 1 92 ? 21.697 -2.560 -43.401 1.00 48.31 92 THR A N 1
ATOM 700 C CA . THR A 1 92 ? 21.982 -2.957 -44.787 1.00 48.31 92 THR A CA 1
ATOM 701 C C . THR A 1 92 ? 21.584 -1.878 -45.786 1.00 48.31 92 THR A C 1
ATOM 703 O O . THR A 1 92 ? 22.248 -1.729 -46.804 1.00 48.31 92 THR A O 1
ATOM 706 N N . GLN A 1 93 ? 20.582 -1.042 -45.504 1.00 48.62 93 GLN A N 1
ATOM 707 C CA . GLN A 1 93 ? 20.179 0.000 -46.454 1.00 48.62 93 GLN A CA 1
ATOM 708 C C . GLN A 1 93 ? 21.262 1.084 -46.625 1.00 48.62 93 GLN A C 1
ATOM 710 O O . GLN A 1 93 ? 21.553 1.485 -47.747 1.00 48.62 93 GLN A O 1
ATOM 715 N N . ASN A 1 94 ? 21.942 1.485 -45.545 1.00 49.06 94 ASN A N 1
ATOM 716 C CA . ASN A 1 94 ? 23.040 2.460 -45.608 1.00 49.06 94 ASN A CA 1
ATOM 717 C C . ASN A 1 94 ? 24.329 1.868 -46.204 1.00 49.06 94 ASN A C 1
ATOM 719 O O . ASN A 1 94 ? 25.044 2.555 -46.937 1.00 49.06 94 ASN A O 1
ATOM 723 N N . ASN A 1 95 ? 24.613 0.590 -45.934 1.00 57.31 95 ASN A N 1
ATOM 724 C CA . ASN A 1 95 ? 25.746 -0.105 -46.546 1.00 57.31 95 ASN A CA 1
ATOM 725 C C . ASN A 1 95 ? 25.501 -0.401 -48.030 1.00 57.31 95 ASN A C 1
ATOM 727 O O . ASN A 1 95 ? 26.409 -0.207 -48.825 1.00 57.31 95 ASN A O 1
ATOM 731 N N . ASN A 1 96 ? 24.285 -0.772 -48.433 1.00 57.09 96 ASN A N 1
ATOM 732 C CA . ASN A 1 96 ? 23.940 -0.997 -49.838 1.00 57.09 96 ASN A CA 1
ATOM 733 C C . ASN A 1 96 ? 23.996 0.284 -50.669 1.00 57.09 96 ASN A C 1
ATOM 735 O O . ASN A 1 96 ? 24.354 0.215 -51.841 1.00 57.09 96 ASN A O 1
ATOM 739 N N . ILE A 1 97 ? 23.682 1.443 -50.080 1.00 59.47 97 ILE A N 1
ATOM 740 C CA . ILE A 1 97 ? 23.874 2.739 -50.744 1.00 59.47 97 ILE A CA 1
ATOM 741 C C . ILE A 1 97 ? 25.371 3.010 -50.950 1.00 59.47 97 ILE A C 1
ATOM 743 O O . ILE A 1 97 ? 25.799 3.264 -52.065 1.00 59.47 97 ILE A O 1
ATOM 747 N N . LYS A 1 98 ? 26.214 2.839 -49.927 1.00 61.75 98 LYS A N 1
ATOM 748 C CA . LYS A 1 98 ? 27.668 3.024 -50.099 1.00 61.75 98 LYS A CA 1
ATOM 749 C C . LYS A 1 98 ? 28.319 2.005 -51.040 1.00 61.75 98 LYS A C 1
ATOM 751 O O . LYS A 1 98 ? 29.232 2.359 -51.784 1.00 61.75 98 LYS A O 1
ATOM 756 N N . VAL A 1 99 ? 27.877 0.747 -50.998 1.00 65.06 99 VAL A N 1
ATOM 757 C CA . VAL A 1 99 ? 28.362 -0.327 -51.877 1.00 65.06 99 VAL A CA 1
ATOM 758 C C . VAL A 1 99 ? 27.923 -0.074 -53.315 1.00 65.06 99 VAL A C 1
ATOM 760 O O . VAL A 1 99 ? 28.720 -0.282 -54.222 1.00 65.06 99 VAL A O 1
ATOM 763 N N . ASN A 1 100 ? 26.700 0.417 -53.547 1.00 64.56 100 ASN A N 1
ATOM 764 C CA . ASN A 1 100 ? 26.261 0.741 -54.901 1.00 64.56 100 ASN A CA 1
ATOM 765 C C . ASN A 1 100 ? 27.041 1.932 -55.479 1.00 64.56 100 ASN A C 1
ATOM 767 O O . ASN A 1 100 ? 27.496 1.830 -56.614 1.00 64.56 100 ASN A O 1
ATOM 771 N N . GLU A 1 101 ? 27.309 2.978 -54.691 1.00 67.38 101 GLU A N 1
ATOM 772 C CA . GLU A 1 101 ? 28.111 4.132 -55.116 1.00 67.38 101 GLU A CA 1
ATOM 773 C C . GLU A 1 101 ? 29.527 3.693 -55.514 1.00 67.38 101 GLU A C 1
ATOM 775 O O . GLU A 1 101 ? 29.980 3.987 -56.618 1.00 67.38 101 GLU A O 1
ATOM 780 N N . THR A 1 102 ? 30.182 2.869 -54.687 1.00 73.00 102 THR A N 1
ATOM 781 C CA . THR A 1 102 ? 31.509 2.320 -55.025 1.00 73.00 102 THR A CA 1
ATOM 782 C C . THR A 1 102 ? 31.488 1.383 -56.236 1.00 73.00 102 THR A C 1
ATOM 784 O O . THR A 1 102 ? 32.468 1.323 -56.980 1.00 73.00 102 THR A O 1
ATOM 787 N N . LEU A 1 103 ? 30.396 0.652 -56.474 1.00 72.62 103 LEU A N 1
ATOM 788 C CA . LEU A 1 103 ? 30.262 -0.223 -57.641 1.00 72.62 103 LEU A CA 1
ATOM 789 C C . LEU A 1 103 ? 30.085 0.585 -58.935 1.00 72.62 103 LEU A C 1
ATOM 791 O O . LEU A 1 103 ? 30.708 0.255 -59.945 1.00 72.62 103 LEU A O 1
ATOM 795 N N . TYR A 1 104 ? 29.296 1.663 -58.894 1.00 75.62 104 TYR A N 1
ATOM 796 C CA . TYR A 1 104 ? 29.143 2.589 -60.017 1.00 75.62 104 TYR A CA 1
ATOM 797 C C . TYR A 1 104 ? 30.453 3.318 -60.331 1.00 75.62 104 TYR A C 1
ATOM 799 O O . TYR A 1 104 ? 30.814 3.428 -61.503 1.00 75.62 104 TYR A O 1
ATOM 807 N N . ASP A 1 105 ? 31.208 3.734 -59.313 1.00 78.69 105 ASP A N 1
ATOM 808 C CA . ASP A 1 105 ? 32.517 4.369 -59.497 1.00 78.69 105 ASP A CA 1
ATOM 809 C C . ASP A 1 105 ? 33.534 3.416 -60.138 1.00 78.69 105 ASP A C 1
ATOM 811 O O . ASP A 1 105 ? 34.201 3.779 -61.109 1.00 78.69 105 ASP A O 1
ATOM 815 N N . ASN A 1 106 ? 33.602 2.167 -59.669 1.00 81.56 106 ASN A N 1
ATOM 816 C CA . ASN A 1 106 ? 34.468 1.148 -60.267 1.00 81.56 106 ASN A CA 1
ATOM 817 C C . ASN A 1 106 ? 34.063 0.829 -61.712 1.00 81.56 106 ASN A C 1
ATOM 819 O O . ASN A 1 106 ? 34.924 0.702 -62.583 1.00 81.56 106 ASN A O 1
ATOM 823 N N . MET A 1 107 ? 32.762 0.727 -61.995 1.00 78.31 107 MET A N 1
ATOM 824 C CA . MET A 1 107 ? 32.267 0.462 -63.347 1.00 78.31 107 MET A CA 1
ATOM 825 C C . MET A 1 107 ? 32.577 1.625 -64.299 1.00 78.31 107 MET A C 1
ATOM 827 O O . MET A 1 107 ? 32.983 1.394 -65.436 1.00 78.31 107 MET A O 1
ATOM 831 N N . ASN A 1 108 ? 32.472 2.867 -63.826 1.00 77.00 108 ASN A N 1
ATOM 832 C CA . ASN A 1 108 ? 32.829 4.056 -64.598 1.00 77.00 108 ASN A CA 1
ATOM 833 C C . ASN A 1 108 ? 34.342 4.162 -64.844 1.00 77.00 108 ASN A C 1
ATOM 835 O O . ASN A 1 108 ? 34.750 4.546 -65.940 1.00 77.00 108 ASN A O 1
ATOM 839 N N . GLN A 1 109 ? 35.179 3.766 -63.881 1.00 80.75 109 GLN A N 1
ATOM 840 C CA . GLN A 1 109 ? 36.630 3.664 -64.077 1.00 80.75 109 GLN A CA 1
ATOM 841 C C . GLN A 1 109 ? 36.996 2.572 -65.092 1.00 80.75 109 GLN A C 1
ATOM 843 O O . GLN A 1 109 ? 37.840 2.795 -65.956 1.00 80.75 109 GLN A O 1
ATOM 848 N N . LEU A 1 110 ? 36.329 1.415 -65.041 1.00 80.94 110 LEU A N 1
ATOM 849 C CA . LEU A 1 110 ? 36.494 0.343 -66.027 1.00 80.94 110 LEU A CA 1
ATOM 850 C C . LEU A 1 110 ? 36.055 0.778 -67.428 1.00 80.94 110 LEU A C 1
ATOM 852 O O . LEU A 1 110 ? 36.765 0.515 -68.396 1.00 80.94 110 LEU A O 1
ATOM 856 N N . LEU A 1 111 ? 34.927 1.483 -67.543 1.00 79.06 111 LEU A N 1
ATOM 857 C CA . LEU A 1 111 ? 34.466 2.055 -68.808 1.00 79.06 111 LEU A CA 1
ATOM 858 C C . LEU A 1 111 ? 35.476 3.062 -69.361 1.00 79.06 111 LEU A C 1
ATOM 860 O O . LEU A 1 111 ? 35.808 2.979 -70.540 1.00 79.06 111 LEU A O 1
ATOM 864 N N . GLN A 1 112 ? 36.029 3.939 -68.514 1.00 74.25 112 GLN A N 1
ATOM 865 C CA . GLN A 1 112 ? 37.097 4.860 -68.910 1.00 74.25 112 GLN A CA 1
ATOM 866 C C . GLN A 1 112 ? 38.349 4.118 -69.378 1.00 74.25 112 GLN A C 1
ATOM 868 O O . GLN A 1 112 ? 38.920 4.481 -70.407 1.00 74.25 112 GLN A O 1
ATOM 873 N N . LEU A 1 113 ? 38.751 3.053 -68.682 1.00 76.69 113 LEU A N 1
ATOM 874 C CA . LEU A 1 113 ? 39.899 2.234 -69.062 1.00 76.69 113 LEU A CA 1
ATOM 875 C C . LEU A 1 113 ? 39.678 1.569 -70.430 1.00 76.69 113 LEU A C 1
ATOM 877 O O . LEU A 1 113 ? 40.551 1.637 -71.288 1.00 76.69 113 LEU A O 1
ATOM 881 N N . ILE A 1 114 ? 38.489 1.015 -70.681 1.00 70.62 114 ILE A N 1
ATOM 882 C CA . ILE A 1 114 ? 38.125 0.402 -71.969 1.00 70.62 114 ILE A CA 1
ATOM 883 C C . ILE A 1 114 ? 38.086 1.447 -73.092 1.00 70.62 114 ILE A C 1
ATOM 885 O O . ILE A 1 114 ? 38.602 1.192 -74.179 1.00 70.62 114 ILE A O 1
ATOM 889 N N . THR A 1 115 ? 37.541 2.641 -72.842 1.00 65.00 115 THR A N 1
ATOM 890 C CA . THR A 1 115 ? 37.567 3.734 -73.831 1.00 65.00 115 THR A CA 1
ATOM 891 C C . THR A 1 115 ? 38.964 4.305 -74.055 1.00 65.00 115 THR A C 1
ATOM 893 O O . THR A 1 115 ? 39.238 4.829 -75.127 1.00 65.00 115 THR A O 1
ATOM 896 N N . THR A 1 116 ? 39.867 4.177 -73.081 1.00 61.41 116 THR A N 1
ATOM 897 C CA . THR A 1 116 ? 41.273 4.581 -73.236 1.00 61.41 116 THR A CA 1
ATOM 898 C C . THR A 1 116 ? 42.078 3.518 -73.996 1.00 61.41 116 THR A C 1
ATOM 900 O O . THR A 1 116 ? 43.038 3.859 -74.677 1.00 61.41 116 THR A O 1
ATOM 903 N N . ILE A 1 117 ? 41.670 2.243 -73.935 1.00 59.53 117 ILE A N 1
ATOM 904 C CA . ILE A 1 117 ? 42.304 1.123 -74.657 1.00 59.53 117 ILE A CA 1
ATOM 905 C C . ILE A 1 117 ? 41.940 1.106 -76.154 1.00 59.53 117 ILE A C 1
ATOM 907 O O . ILE A 1 117 ? 42.670 0.515 -76.941 1.00 59.53 117 ILE A O 1
ATOM 911 N N . ASN A 1 118 ? 40.868 1.785 -76.577 1.00 58.59 118 ASN A N 1
ATOM 912 C CA . ASN A 1 118 ? 40.521 1.939 -77.993 1.00 58.59 118 ASN A CA 1
ATOM 913 C C . ASN A 1 118 ? 40.304 3.418 -78.332 1.00 58.59 118 ASN A C 1
ATOM 915 O O . ASN A 1 118 ? 39.178 3.917 -78.272 1.00 58.59 118 ASN A O 1
ATOM 919 N N . PRO A 1 119 ? 41.371 4.106 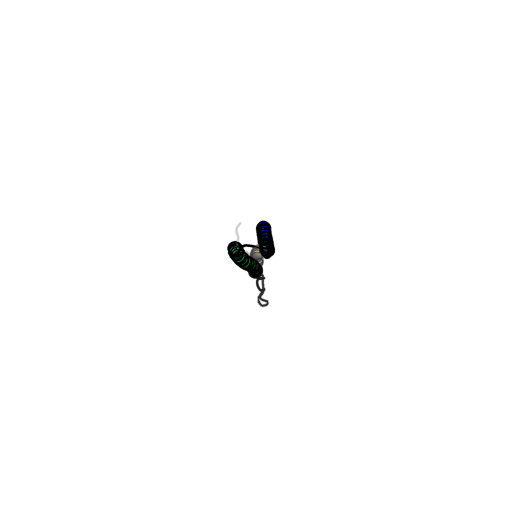-78.761 1.00 50.53 119 PRO A N 1
ATOM 920 C CA . PRO A 1 119 ? 41.437 4.356 -80.195 1.00 50.53 119 PRO A CA 1
ATOM 921 C C . PRO A 1 119 ? 42.853 4.212 -80.786 1.00 50.53 119 PRO A C 1
ATOM 923 O O . PRO A 1 119 ? 43.809 4.805 -80.296 1.00 50.53 119 PRO A O 1
ATOM 926 N N . LEU A 1 120 ? 42.893 3.540 -81.945 1.00 52.28 120 LEU A N 1
ATOM 927 C CA . LEU A 1 120 ? 43.954 3.509 -82.967 1.00 52.28 120 LEU A CA 1
ATOM 928 C C . LEU A 1 120 ? 45.039 2.428 -82.836 1.00 52.28 120 LEU A C 1
ATOM 930 O O . LEU A 1 120 ? 46.207 2.737 -82.650 1.00 52.28 120 LEU A O 1
ATOM 934 N N . GLU A 1 121 ? 44.682 1.181 -83.144 1.00 48.81 121 GLU A N 1
ATOM 935 C CA . GLU A 1 121 ? 45.565 0.357 -83.979 1.00 48.81 121 GLU A CA 1
ATOM 936 C C . GLU A 1 121 ? 44.752 -0.632 -84.828 1.00 48.81 121 GLU A C 1
ATOM 938 O O . GLU A 1 121 ? 44.298 -1.672 -84.368 1.00 48.81 121 GLU A O 1
ATOM 943 N N . ASN A 1 122 ? 44.537 -0.255 -86.089 1.00 36.66 122 ASN A N 1
ATOM 944 C CA . ASN A 1 122 ? 44.461 -1.174 -87.222 1.00 36.66 122 ASN A CA 1
ATOM 945 C C . ASN A 1 122 ? 45.095 -0.446 -88.415 1.00 36.66 122 ASN A C 1
ATOM 947 O O . ASN A 1 122 ? 44.444 0.329 -89.118 1.00 36.66 122 ASN A O 1
ATOM 951 N N . ASN A 1 123 ? 46.403 -0.659 -88.565 1.00 43.28 123 ASN A N 1
ATOM 952 C CA . ASN A 1 123 ? 47.112 -0.560 -89.836 1.00 43.28 123 ASN A CA 1
ATOM 953 C C . ASN A 1 123 ? 46.527 -1.595 -90.808 1.00 43.28 123 ASN A C 1
ATOM 955 O O . ASN A 1 123 ? 46.267 -2.720 -90.397 1.00 43.28 123 ASN A O 1
ATOM 959 N N . ASP A 1 124 ? 46.368 -1.245 -92.085 1.00 34.75 124 ASP A N 1
ATOM 960 C CA . ASP A 1 124 ? 47.310 -1.706 -93.116 1.00 34.75 124 ASP A CA 1
ATOM 961 C C . ASP A 1 124 ? 46.911 -1.233 -94.528 1.00 34.75 124 ASP A C 1
ATOM 963 O O . ASP A 1 124 ? 45.757 -1.354 -94.923 1.00 34.75 124 ASP A O 1
ATOM 967 N N . GLN A 1 125 ? 47.921 -0.705 -95.243 1.00 38.12 125 GLN A N 1
ATOM 968 C CA . GLN A 1 125 ? 48.294 -0.966 -96.651 1.00 38.12 125 GLN A CA 1
ATOM 969 C C . GLN A 1 125 ? 47.194 -0.868 -97.733 1.00 38.12 125 GLN A C 1
ATOM 971 O O . GLN A 1 125 ? 46.128 -1.444 -97.636 1.00 38.12 125 GLN A O 1
ATOM 976 N N . THR A 1 126 ? 47.346 -0.273 -98.913 1.00 34.62 126 THR A N 1
ATOM 977 C CA . THR A 1 126 ? 48.458 0.164 -99.771 1.00 34.62 126 THR A CA 1
ATOM 978 C C . THR A 1 126 ? 47.772 0.659 -101.054 1.00 34.62 126 THR A C 1
ATOM 980 O O . THR A 1 126 ? 46.703 0.149 -101.391 1.00 34.62 126 THR A O 1
ATOM 983 N N . THR A 1 127 ? 48.423 1.548 -101.805 1.00 37.47 127 THR A N 1
ATOM 984 C CA . THR A 1 127 ? 48.439 1.645 -103.286 1.00 37.47 127 THR A CA 1
ATOM 985 C C . THR A 1 127 ? 48.328 3.095 -103.748 1.00 37.47 127 THR A C 1
ATOM 987 O O . THR A 1 127 ? 47.295 3.752 -103.670 1.00 37.47 127 THR A O 1
ATOM 990 N N . THR A 1 128 ? 49.485 3.550 -104.207 1.00 40.66 128 THR A N 1
ATOM 991 C CA . THR A 1 128 ? 49.765 4.647 -105.125 1.00 40.66 128 THR A CA 1
ATOM 992 C C . THR A 1 128 ? 48.749 4.781 -106.261 1.00 40.66 128 THR A C 1
ATOM 994 O O . THR A 1 128 ? 48.516 3.805 -106.962 1.00 40.66 128 THR A O 1
ATOM 997 N N . ASP A 1 129 ? 48.240 5.993 -106.490 1.00 34.59 129 ASP A N 1
ATOM 998 C CA . ASP A 1 129 ? 48.143 6.599 -107.830 1.00 34.59 129 ASP A CA 1
ATOM 999 C C . ASP A 1 129 ? 47.599 8.033 -107.731 1.00 34.59 129 ASP A C 1
ATOM 1001 O O . ASP A 1 129 ? 46.401 8.254 -107.563 1.00 34.59 129 ASP A O 1
ATOM 1005 N N . ASN A 1 130 ? 48.477 9.033 -107.823 1.00 36.06 130 ASN A N 1
ATOM 1006 C CA . ASN A 1 130 ? 48.603 9.849 -109.035 1.00 36.06 130 ASN A CA 1
ATOM 1007 C C . ASN A 1 130 ? 49.474 11.094 -108.813 1.00 36.06 130 ASN A C 1
ATOM 1009 O O . ASN A 1 130 ? 49.423 11.753 -107.779 1.00 36.06 130 ASN A O 1
ATOM 1013 N N . LEU A 1 131 ? 50.262 11.351 -109.857 1.00 42.97 131 LEU A N 1
ATOM 1014 C CA . LEU A 1 131 ? 51.057 12.527 -110.198 1.00 42.97 131 LEU A CA 1
ATOM 1015 C C . LEU A 1 131 ? 50.467 13.865 -109.712 1.00 42.97 131 LEU A C 1
ATOM 1017 O O . LEU A 1 131 ? 49.269 14.080 -109.865 1.00 42.97 131 LEU A O 1
ATOM 1021 N N . GLN A 1 132 ? 51.322 14.802 -109.280 1.00 38.66 132 GLN A N 1
ATOM 1022 C CA . GLN A 1 132 ? 51.725 15.951 -110.112 1.00 38.66 132 GLN A CA 1
ATOM 1023 C C . GLN A 1 132 ? 52.814 16.797 -109.407 1.00 38.66 132 GLN A C 1
ATOM 1025 O O . GLN A 1 132 ? 52.623 17.186 -108.258 1.00 38.66 132 GLN A O 1
ATOM 1030 N N . ASP A 1 133 ? 53.880 17.075 -110.170 1.00 36.66 133 ASP A N 1
ATOM 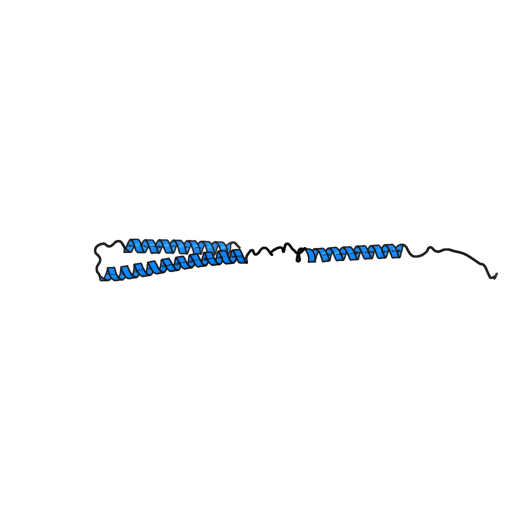1031 C CA . ASP A 1 133 ? 54.921 18.125 -110.072 1.00 36.66 133 ASP A CA 1
ATOM 1032 C C . ASP A 1 133 ? 55.931 18.166 -108.903 1.00 36.66 133 ASP A C 1
ATOM 1034 O O . ASP A 1 133 ? 55.563 18.413 -107.734 1.00 36.66 133 ASP A O 1
#

Sequence (133 aa):
MQKRSITLMKKIDTNIASILQQFQSIVELSAVLDKSQGTLAVEMLKIESNASTIVRLSEELLSITRNLKESWILGQLPAVADADTEGDVITTQNNNIKVNETLYDNMNQLLQLITTINPLENNDQTTTDNLQD

InterPro domains:
  IPR009332 Mediator of RNA polymerase II transcription subunit 22 [PF06179] (10-86)
  IPR009332 Mediator of RNA polymerase II transcription subunit 22 [PTHR12434] (4-89)

Radius of gyration: 43.22 Å; chains: 1; bounding box: 75×36×140 Å

pLDDT: mean 73.55, std 19.28, range [34.59, 95.62]

Foldseek 3Di:
DVVVVVVLVVLLVVLVVLLVVLVVLLVVLPPDDDDDPVSVVVSVVSNVVSVVSNVVSVVVVVVSVVVVVVCVVVVDPPPPPPVVDDDDPPVVVVVVVVVVVVVVVVVVVVVVVVVVVDDDDDDDDDDDDDDDD